Protein AF-A0A8G1H5I8-F1 (afdb_monomer)

Foldseek 3Di:
DFDAQLPPRHTDPDPQNHDPVCVVVVDDSVNSVVVLVVLVVLLVVLVQLVQQADPPPRDRDGWDADPNDIDGCVVVVNDDSVSSVVVNVVSVVVCVVCVVSNVSNLVVCCVVCVPSSVVVVVVSD

Sequence (125 aa):
MPQNCLYCGKQLGSRSSLCYSCASTGISADEVEGYDEKIREKVEEYFIVAALRCADCGSLHGTVEVGGEIYTKETLNISTTAEWNQEMEKRERWIEQNEAKVKAILPVLAVEWPNSVAALYGRLS

pLDDT: mean 84.37, std 10.4, range [45.88, 96.0]

Nearest PDB structures (foldseek):
  6tny-assembly1_A  TM=3.368E-01  e=2.586E-01  Homo sapiens
  6lgl-assembly1_m  TM=2.562E-01  e=4.067E+00  Human alphaherpesvirus 3

Solvent-accessible surface area (backbone atoms only — not comparable to full-atom values): 7372 Å² total; per-residue (Å²): 130,81,36,46,10,73,83,77,63,48,81,33,97,49,98,53,60,50,42,71,70,51,45,74,72,70,50,53,59,68,62,49,64,58,40,54,53,56,52,45,53,53,53,49,51,45,50,53,59,57,51,23,43,37,88,88,81,66,45,83,74,26,72,44,74,57,98,87,44,76,45,36,43,74,79,68,72,38,90,44,69,70,53,45,50,53,56,46,54,54,46,51,52,49,46,66,77,37,41,76,61,52,63,69,44,40,73,67,47,33,77,85,35,48,68,60,38,52,57,50,48,69,67,77,103

Secondary structure (DSSP, 8-state):
-PPBPTTT-PBPSSS-SS-HHHHHTT--HHHHHHHHHHHHHHHHHHHHHHHTB-TTT-SB---EEETTEEE-TTTTT--SHHHHHHHHHHHHHHHHHTHHHHHHHHHHHTTT-HHHHHHHHHHH-

Structure (mmCIF, N/CA/C/O backbone):
data_AF-A0A8G1H5I8-F1
#
_entry.id   AF-A0A8G1H5I8-F1
#
loop_
_atom_site.group_PDB
_atom_site.id
_atom_site.type_symbol
_atom_site.label_atom_id
_atom_site.label_alt_id
_atom_site.label_comp_id
_atom_site.label_asym_id
_atom_site.labe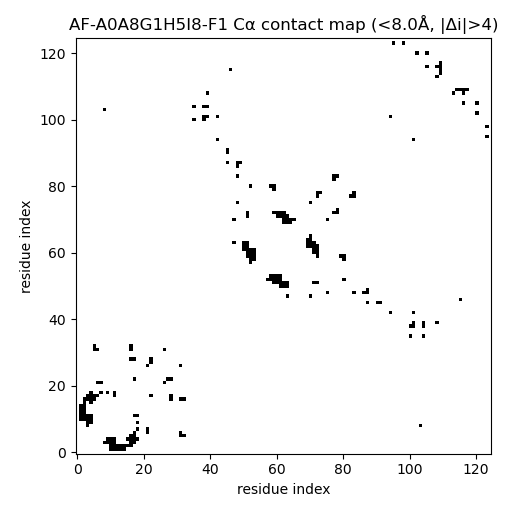l_entity_id
_atom_site.label_seq_id
_atom_site.pdbx_PDB_ins_code
_atom_site.Cartn_x
_atom_site.Cartn_y
_atom_site.Cartn_z
_atom_site.occupancy
_atom_site.B_iso_or_equiv
_atom_site.auth_seq_id
_atom_site.auth_comp_id
_atom_site.auth_asym_id
_atom_site.auth_atom_id
_atom_site.pdbx_PDB_model_num
ATOM 1 N N . MET A 1 1 ? 24.806 -7.605 -15.026 1.00 45.88 1 MET A N 1
ATOM 2 C CA . MET A 1 1 ? 23.413 -8.065 -15.194 1.00 45.88 1 MET A CA 1
ATOM 3 C C . MET A 1 1 ? 22.782 -7.218 -16.289 1.00 45.88 1 MET A C 1
ATOM 5 O O . MET A 1 1 ? 23.028 -6.015 -16.262 1.00 45.88 1 MET A O 1
ATOM 9 N N . PRO A 1 2 ? 22.089 -7.803 -17.283 1.00 50.69 2 PRO A N 1
ATOM 10 C CA . PRO A 1 2 ? 21.332 -7.018 -18.255 1.00 50.69 2 PRO A CA 1
ATOM 11 C C . PRO A 1 2 ? 20.240 -6.250 -17.507 1.00 50.69 2 PRO A C 1
ATOM 13 O O . PRO A 1 2 ? 19.536 -6.835 -16.687 1.00 50.69 2 PRO A O 1
ATOM 16 N N . GLN A 1 3 ? 20.157 -4.944 -17.737 1.00 70.56 3 GLN A N 1
ATOM 17 C CA . GLN A 1 3 ? 19.094 -4.116 -17.176 1.00 70.56 3 GLN A CA 1
ATOM 18 C C . GLN A 1 3 ? 17.961 -4.001 -18.191 1.00 70.56 3 GLN A C 1
ATOM 20 O O . GLN A 1 3 ? 18.194 -4.079 -19.394 1.00 70.56 3 GLN A O 1
ATOM 25 N N . ASN A 1 4 ? 16.731 -3.863 -17.713 1.00 82.88 4 ASN A N 1
ATOM 26 C CA . ASN A 1 4 ? 15.577 -3.613 -18.567 1.00 82.88 4 ASN A CA 1
ATOM 27 C C . ASN A 1 4 ? 15.307 -2.106 -18.606 1.00 82.88 4 ASN A C 1
ATOM 29 O O . ASN A 1 4 ? 15.599 -1.394 -17.652 1.00 82.88 4 ASN A O 1
ATOM 33 N N . CYS A 1 5 ? 14.738 -1.627 -19.709 1.00 77.62 5 CYS A N 1
ATOM 34 C CA . CYS A 1 5 ? 14.208 -0.276 -19.829 1.00 77.62 5 CYS A CA 1
ATOM 35 C C . CYS A 1 5 ? 13.157 -0.060 -18.745 1.00 77.62 5 CYS A C 1
ATOM 37 O O . CYS A 1 5 ? 12.159 -0.784 -18.732 1.00 77.62 5 CYS A O 1
ATOM 39 N N . LEU A 1 6 ? 13.346 0.957 -17.908 1.00 73.00 6 LEU A N 1
ATOM 40 C CA . LEU A 1 6 ? 12.433 1.258 -16.806 1.00 73.00 6 LEU A CA 1
ATOM 41 C C . LEU A 1 6 ? 11.037 1.665 -17.308 1.00 73.00 6 LEU A C 1
ATOM 43 O O . LEU A 1 6 ? 10.040 1.415 -16.647 1.00 73.00 6 LEU A O 1
ATOM 47 N N . TYR A 1 7 ? 10.929 2.186 -18.537 1.00 74.25 7 TYR A N 1
ATOM 48 C CA . TYR A 1 7 ? 9.633 2.556 -19.115 1.00 74.25 7 TYR A CA 1
ATOM 49 C C . TYR A 1 7 ? 8.863 1.397 -19.766 1.00 74.25 7 TYR A C 1
ATOM 51 O O . TYR A 1 7 ? 7.655 1.272 -19.594 1.00 74.25 7 TYR A O 1
ATOM 59 N N . CYS A 1 8 ? 9.528 0.583 -20.594 1.00 75.50 8 CYS A N 1
ATOM 60 C CA . CYS A 1 8 ? 8.849 -0.398 -21.457 1.00 75.50 8 CYS A CA 1
ATOM 61 C C . CYS A 1 8 ? 9.257 -1.852 -21.207 1.00 75.50 8 CYS A C 1
ATOM 63 O O . CYS A 1 8 ? 8.857 -2.734 -21.966 1.00 75.50 8 CYS A O 1
ATOM 65 N N . GLY A 1 9 ? 10.104 -2.109 -20.208 1.00 74.19 9 GLY A N 1
ATOM 66 C CA . GLY A 1 9 ? 10.541 -3.450 -19.819 1.00 74.19 9 GLY A CA 1
ATOM 67 C C . GLY A 1 9 ? 11.460 -4.162 -20.818 1.00 74.19 9 GLY A C 1
ATOM 68 O O . GLY A 1 9 ? 11.906 -5.273 -20.544 1.00 74.19 9 GLY A O 1
ATOM 69 N N . LYS A 1 10 ? 11.780 -3.558 -21.974 1.00 80.25 10 LYS A N 1
ATOM 70 C CA . LYS A 1 10 ? 12.684 -4.159 -22.969 1.00 80.25 10 LYS A CA 1
ATOM 71 C C . LYS A 1 10 ? 14.096 -4.316 -22.417 1.00 80.25 10 LYS A C 1
ATOM 73 O O . LYS A 1 10 ? 14.641 -3.374 -21.852 1.00 80.25 10 LYS A O 1
ATOM 78 N N . GLN A 1 11 ? 14.710 -5.465 -22.676 1.00 80.88 11 GLN A N 1
ATOM 79 C CA . GLN A 1 11 ? 16.091 -5.739 -22.292 1.00 80.88 11 GLN A CA 1
ATOM 80 C C . GLN A 1 11 ? 17.061 -4.749 -22.954 1.00 80.88 11 GLN A C 1
ATOM 82 O O . GLN A 1 11 ? 16.984 -4.489 -24.158 1.00 80.88 11 GLN A O 1
ATOM 87 N N . LEU A 1 12 ? 17.980 -4.203 -22.162 1.00 78.31 12 LEU A N 1
ATOM 88 C CA . LEU A 1 12 ? 19.003 -3.266 -22.605 1.00 78.31 12 LEU A CA 1
ATOM 89 C C . LEU A 1 12 ? 20.354 -3.966 -22.728 1.00 78.31 12 LEU A C 1
ATOM 91 O O . LEU A 1 12 ? 20.747 -4.779 -21.892 1.00 78.31 12 LEU A O 1
ATOM 95 N N . GLY A 1 13 ? 21.089 -3.601 -23.780 1.00 74.12 13 GLY A N 1
ATOM 96 C CA . GLY A 1 13 ? 22.490 -3.989 -23.964 1.00 74.12 13 GLY A CA 1
ATOM 97 C C . GLY 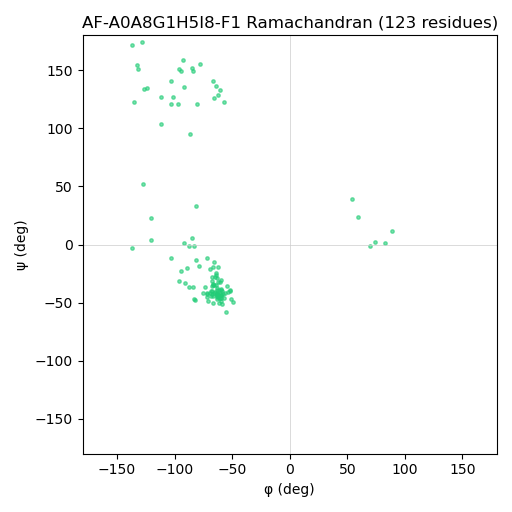A 1 13 ? 23.480 -3.092 -23.213 1.00 74.12 13 GLY A C 1
ATOM 98 O O . GLY A 1 13 ? 24.684 -3.314 -23.292 1.00 74.12 13 GLY A O 1
ATOM 99 N N . SER A 1 14 ? 22.999 -2.065 -22.510 1.00 70.88 14 SER A N 1
ATOM 100 C CA . SER A 1 14 ? 23.809 -1.059 -21.820 1.00 70.88 14 SER 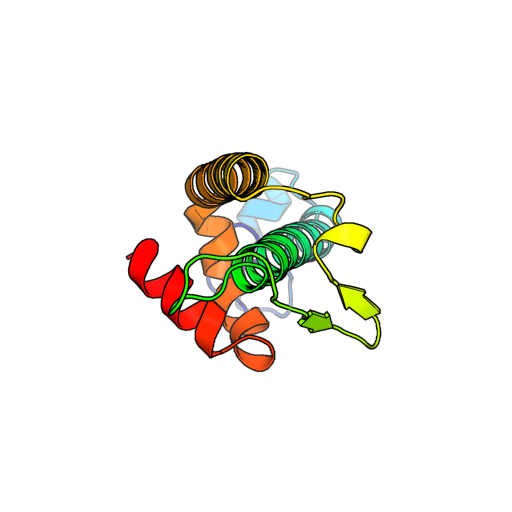A CA 1
ATOM 101 C C . SER A 1 14 ? 23.242 -0.748 -20.430 1.00 70.88 14 SER A C 1
ATOM 103 O O . SER A 1 14 ? 22.148 -1.185 -20.084 1.00 70.88 14 SER A O 1
ATOM 105 N N . ARG A 1 15 ? 23.991 0.021 -19.628 1.00 67.31 15 ARG A N 1
ATOM 106 C CA . ARG A 1 15 ? 23.570 0.520 -18.302 1.00 67.31 15 ARG A CA 1
ATOM 107 C C . ARG A 1 15 ? 22.675 1.768 -18.386 1.00 67.31 15 ARG A C 1
ATOM 109 O O . ARG A 1 15 ? 22.818 2.673 -17.577 1.00 67.31 15 ARG A O 1
ATOM 116 N N . SER A 1 16 ? 21.852 1.883 -19.423 1.00 71.38 16 SER A N 1
ATOM 117 C CA . SER A 1 16 ? 20.918 3.007 -19.531 1.00 71.38 16 SER A CA 1
ATOM 118 C C . SER A 1 16 ? 19.634 2.696 -18.764 1.00 71.38 16 SER A C 1
ATOM 120 O O . SER A 1 16 ? 19.259 1.536 -18.649 1.00 71.38 16 SER A O 1
ATOM 122 N N . SER A 1 17 ? 18.948 3.721 -18.274 1.00 74.50 17 SER A N 1
ATOM 123 C CA . SER A 1 17 ? 17.640 3.618 -17.614 1.00 74.50 17 SER A CA 1
ATOM 124 C C . SER A 1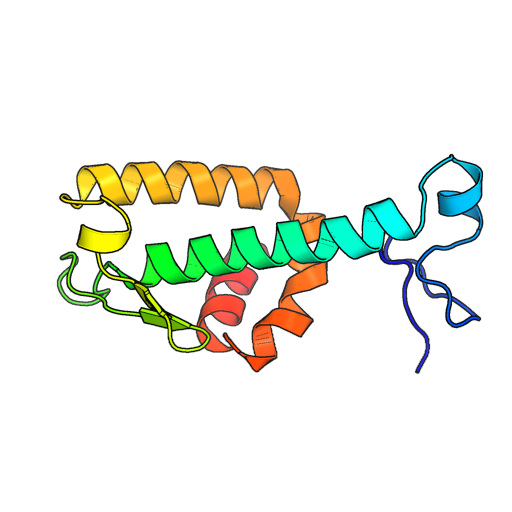 17 ? 16.500 3.473 -18.642 1.00 74.50 17 SER A C 1
ATOM 126 O O . SER A 1 17 ? 15.411 2.990 -18.332 1.00 74.50 17 SER A O 1
ATOM 128 N N . LEU A 1 18 ? 16.753 3.825 -19.912 1.00 79.56 18 LEU A N 1
ATOM 129 C CA . LEU A 1 18 ? 15.787 3.778 -21.014 1.00 79.56 18 LEU A CA 1
ATOM 130 C C . LEU A 1 18 ? 16.354 3.087 -22.259 1.00 79.56 18 LEU A C 1
ATOM 132 O O . LEU A 1 18 ? 17.545 3.149 -22.556 1.00 79.56 18 LEU A O 1
ATOM 136 N N . CYS A 1 19 ? 15.480 2.466 -23.055 1.00 84.06 19 CYS A N 1
ATOM 137 C CA . CYS A 1 19 ? 15.853 2.038 -24.401 1.00 84.06 19 CYS A CA 1
ATOM 138 C C . CYS A 1 19 ? 15.851 3.229 -25.366 1.00 84.06 19 CYS A C 1
ATOM 140 O O . CYS A 1 19 ? 15.109 4.195 -25.178 1.00 84.06 19 CYS A O 1
ATOM 142 N N . TYR A 1 20 ? 16.628 3.120 -26.449 1.00 82.50 20 TYR A N 1
ATOM 143 C CA . TYR A 1 20 ? 16.720 4.157 -27.483 1.00 82.50 20 TYR A CA 1
ATOM 144 C C . TYR A 1 20 ? 15.345 4.590 -28.010 1.00 82.50 20 TYR A C 1
ATOM 146 O O . TYR A 1 20 ? 15.100 5.775 -28.192 1.00 82.50 20 TYR A O 1
ATOM 154 N N . SER A 1 21 ? 14.423 3.637 -28.185 1.00 82.38 21 SER A N 1
ATOM 155 C CA . SER A 1 21 ? 13.065 3.928 -28.650 1.00 82.38 21 SER A CA 1
ATOM 156 C C . SER A 1 21 ? 12.321 4.866 -27.696 1.00 82.38 21 SER A C 1
ATOM 158 O O . SER A 1 21 ? 11.738 5.835 -28.162 1.00 82.38 21 SER A O 1
ATOM 160 N N . CYS A 1 22 ? 12.373 4.619 -26.383 1.00 76.94 22 CYS A N 1
ATOM 161 C CA . CYS A 1 22 ? 11.699 5.457 -25.388 1.00 76.94 22 CYS A CA 1
ATOM 162 C C . CYS A 1 22 ? 12.354 6.840 -25.269 1.00 76.94 22 CYS A C 1
ATOM 164 O O . CYS A 1 22 ? 11.657 7.852 -25.246 1.00 76.94 22 CYS A O 1
ATOM 166 N N . ALA A 1 23 ? 13.690 6.889 -25.278 1.00 80.81 23 ALA A N 1
ATOM 167 C CA . ALA A 1 23 ? 14.425 8.152 -25.275 1.00 80.81 23 ALA A CA 1
ATOM 168 C C . ALA A 1 23 ? 14.099 9.002 -26.521 1.00 80.81 23 ALA A C 1
ATOM 170 O O . ALA A 1 23 ? 13.861 10.202 -26.424 1.00 80.81 23 ALA A O 1
ATOM 171 N N . SER A 1 24 ? 14.003 8.371 -27.698 1.00 82.56 24 SER A N 1
ATOM 172 C CA . SER A 1 24 ? 13.688 9.053 -28.962 1.00 82.56 24 SER A CA 1
ATOM 173 C C . SER A 1 24 ? 12.251 9.578 -29.057 1.00 82.56 24 SER A C 1
ATOM 175 O O . SER A 1 24 ? 11.991 10.493 -29.833 1.00 82.56 24 SER A O 1
ATOM 177 N N . THR A 1 25 ? 11.321 9.041 -28.259 1.00 83.12 25 THR A N 1
ATOM 178 C CA . THR A 1 25 ? 9.933 9.528 -28.168 1.00 83.12 25 THR A CA 1
ATOM 179 C C . THR A 1 25 ? 9.763 10.690 -27.186 1.00 83.12 25 THR A C 1
ATOM 181 O O . THR A 1 25 ? 8.638 11.117 -26.944 1.00 83.12 25 THR A O 1
ATOM 184 N N . GLY A 1 26 ? 10.864 11.207 -26.630 1.00 78.81 26 GLY A N 1
ATOM 185 C CA . GLY A 1 26 ? 10.865 12.355 -25.723 1.00 78.81 26 GLY A CA 1
ATOM 186 C C . GLY A 1 26 ? 10.695 12.005 -24.245 1.00 78.81 26 GLY A C 1
ATOM 187 O O . GLY A 1 26 ? 10.476 12.911 -23.453 1.00 78.81 26 GLY A O 1
ATOM 188 N N . ILE A 1 27 ? 10.797 10.727 -23.865 1.00 73.81 27 ILE A N 1
ATOM 189 C CA . ILE A 1 27 ? 10.782 10.307 -22.456 1.00 73.81 27 ILE A CA 1
ATOM 190 C C . ILE A 1 27 ? 12.182 10.542 -21.892 1.00 73.81 27 ILE A C 1
ATOM 192 O O . ILE A 1 27 ? 13.151 9.979 -22.414 1.00 73.81 27 ILE A O 1
ATOM 196 N N . SER A 1 28 ? 12.304 11.355 -20.845 1.00 72.44 28 SER A N 1
ATOM 197 C CA . SER A 1 28 ? 13.597 11.577 -20.194 1.00 72.44 28 SER A CA 1
ATOM 198 C C . SER A 1 28 ? 13.904 10.491 -19.159 1.00 72.44 28 SER A C 1
ATOM 200 O O . SER A 1 28 ? 13.005 9.910 -18.551 1.00 72.44 28 SER A O 1
ATOM 202 N N . ALA A 1 29 ? 15.193 10.191 -18.972 1.00 63.94 29 ALA A N 1
ATOM 203 C CA . ALA A 1 29 ? 15.636 9.233 -17.959 1.00 63.94 29 ALA A CA 1
ATOM 204 C C . ALA A 1 29 ? 15.290 9.722 -16.541 1.00 63.94 29 ALA A C 1
ATOM 206 O O . ALA A 1 29 ? 14.829 8.932 -15.725 1.00 63.94 29 ALA A O 1
ATOM 207 N N . ASP A 1 30 ? 15.402 11.028 -16.292 1.00 61.94 30 ASP A N 1
ATOM 208 C CA . ASP A 1 30 ? 15.047 11.644 -15.010 1.00 61.94 30 ASP A CA 1
ATOM 209 C C . ASP A 1 30 ? 13.545 11.510 -14.697 1.00 61.94 30 ASP A C 1
ATOM 211 O O . ASP A 1 30 ? 13.155 11.303 -13.547 1.00 61.94 30 ASP A O 1
ATOM 215 N N . GLU A 1 31 ? 12.685 11.570 -15.722 1.00 58.66 31 GLU A N 1
ATOM 216 C CA . GLU A 1 31 ? 11.247 11.346 -15.561 1.00 58.66 31 GLU A CA 1
ATOM 217 C C . GLU A 1 31 ? 10.913 9.912 -15.183 1.00 58.66 31 GLU A C 1
ATOM 219 O O . GLU A 1 31 ? 9.922 9.730 -14.492 1.00 58.66 31 GLU A O 1
ATOM 224 N N . VAL A 1 32 ? 11.681 8.904 -15.608 1.00 56.47 32 VAL A N 1
ATOM 225 C CA . VAL A 1 32 ? 11.413 7.509 -15.216 1.00 56.47 32 VAL A CA 1
ATOM 226 C C . VAL A 1 32 ? 12.089 7.120 -13.910 1.00 56.47 32 VAL A C 1
ATOM 228 O O . VAL A 1 32 ? 11.461 6.444 -13.103 1.00 56.47 32 VAL A O 1
ATOM 231 N N . GLU A 1 33 ? 13.299 7.613 -13.644 1.00 57.94 33 GLU A N 1
ATOM 232 C CA . GLU A 1 33 ? 13.990 7.378 -12.371 1.00 57.94 33 GLU A CA 1
ATOM 233 C C . GLU A 1 33 ? 13.225 7.997 -11.188 1.00 57.94 33 GLU A C 1
ATOM 235 O O . GLU A 1 33 ? 13.081 7.358 -10.150 1.00 57.94 33 GLU A O 1
ATOM 240 N N . GLY A 1 34 ? 12.639 9.191 -11.356 1.00 57.09 34 GLY A N 1
ATOM 241 C CA . GLY A 1 34 ? 11.770 9.808 -10.343 1.00 57.09 34 GLY A CA 1
ATOM 242 C C . GLY A 1 34 ? 10.320 9.305 -10.342 1.00 57.09 34 GLY A C 1
ATOM 243 O O . GLY A 1 34 ? 9.558 9.598 -9.418 1.00 57.09 34 GLY A O 1
ATOM 244 N N . TYR A 1 35 ? 9.901 8.584 -11.383 1.00 60.59 35 TYR A N 1
ATOM 245 C CA . TYR A 1 35 ? 8.563 7.998 -11.464 1.00 60.59 35 TYR A CA 1
ATOM 246 C C . TYR A 1 35 ? 8.494 6.654 -10.745 1.00 60.59 35 TYR A C 1
ATOM 248 O O . TYR A 1 35 ? 7.495 6.396 -10.077 1.00 60.59 35 TYR A O 1
ATOM 256 N N . ASP A 1 36 ? 9.558 5.852 -10.804 1.00 71.94 36 ASP A N 1
ATOM 257 C CA . ASP A 1 36 ? 9.644 4.584 -10.078 1.00 71.94 36 ASP A CA 1
ATOM 258 C C . ASP A 1 36 ? 9.562 4.793 -8.560 1.00 71.94 36 ASP A C 1
ATOM 260 O O . ASP A 1 36 ? 8.821 4.066 -7.901 1.00 71.94 36 ASP A O 1
ATOM 264 N N . GLU A 1 37 ? 10.195 5.843 -8.019 1.00 81.56 37 GLU A N 1
ATOM 265 C CA . GLU A 1 37 ? 10.089 6.171 -6.588 1.00 81.56 37 GLU A CA 1
ATOM 266 C C . GLU A 1 37 ? 8.658 6.569 -6.199 1.00 81.56 37 GLU A C 1
ATOM 268 O O . GLU A 1 37 ? 8.125 6.082 -5.213 1.00 81.56 37 GLU A O 1
ATOM 273 N N . LYS A 1 38 ? 7.952 7.351 -7.024 1.00 86.38 38 LYS A N 1
ATOM 274 C CA . LYS A 1 38 ? 6.545 7.707 -6.748 1.00 86.38 38 LYS A CA 1
ATOM 275 C C . LYS A 1 38 ? 5.601 6.509 -6.825 1.00 86.38 38 LYS A C 1
ATOM 277 O O . LYS A 1 38 ? 4.589 6.467 -6.124 1.00 86.38 38 LYS A O 1
ATOM 282 N N . ILE A 1 39 ? 5.869 5.565 -7.730 1.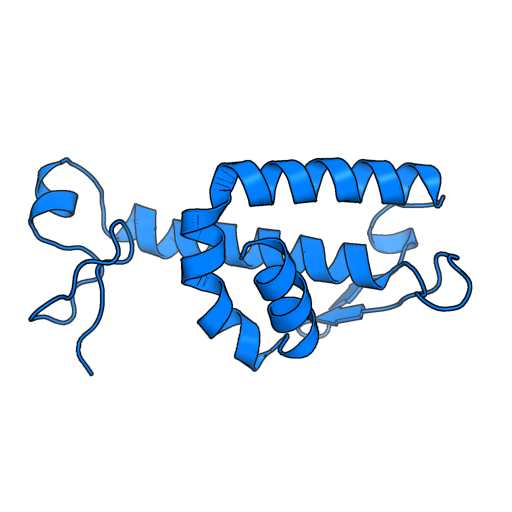00 89.62 39 ILE A N 1
ATOM 283 C CA . ILE A 1 39 ? 5.114 4.309 -7.796 1.00 89.62 39 ILE A CA 1
ATOM 284 C C . ILE A 1 39 ? 5.419 3.468 -6.559 1.00 89.62 39 ILE A C 1
ATOM 286 O O . ILE A 1 39 ? 4.484 2.949 -5.952 1.00 89.62 39 ILE A O 1
ATOM 290 N N . ARG A 1 40 ? 6.694 3.376 -6.169 1.00 89.81 40 ARG A N 1
ATOM 291 C CA . ARG A 1 40 ? 7.146 2.694 -4.958 1.00 89.81 40 ARG A CA 1
ATOM 292 C C . ARG A 1 40 ? 6.445 3.249 -3.718 1.00 89.81 40 ARG A C 1
ATOM 294 O O . ARG A 1 40 ? 5.720 2.495 -3.078 1.00 89.81 40 ARG A O 1
ATOM 301 N N . GLU A 1 41 ? 6.573 4.549 -3.458 1.00 91.38 41 GLU A N 1
ATOM 302 C CA . GLU A 1 41 ? 5.955 5.258 -2.329 1.00 91.38 41 GLU A CA 1
ATOM 303 C C . GLU A 1 41 ? 4.450 4.975 -2.258 1.00 91.38 41 GLU A C 1
ATOM 305 O O . GLU A 1 41 ? 3.927 4.597 -1.215 1.00 91.38 41 GLU A O 1
ATOM 310 N N . LYS A 1 42 ? 3.734 5.053 -3.386 1.00 94.00 42 LYS A N 1
ATOM 311 C CA . LYS A 1 42 ? 2.292 4.766 -3.408 1.00 94.00 42 LYS A CA 1
ATOM 312 C C . LYS A 1 42 ? 1.933 3.316 -3.099 1.00 94.00 42 LYS A C 1
ATOM 314 O O . LYS A 1 42 ? 0.871 3.058 -2.526 1.00 94.00 42 LYS A O 1
ATOM 319 N N . VAL A 1 43 ? 2.757 2.361 -3.522 1.00 94.50 43 VAL A N 1
ATOM 320 C CA . VAL A 1 43 ? 2.538 0.944 -3.203 1.00 94.50 43 VAL A CA 1
ATOM 321 C C . VAL A 1 43 ? 2.878 0.676 -1.733 1.00 94.50 43 VAL A C 1
ATOM 323 O O . VAL A 1 43 ? 2.153 -0.068 -1.075 1.00 94.50 43 VAL A O 1
ATOM 326 N N . GLU A 1 44 ? 3.904 1.329 -1.188 1.00 94.12 44 GLU A N 1
ATOM 327 C CA . GLU A 1 44 ? 4.225 1.286 0.243 1.00 94.12 44 GLU A CA 1
ATOM 328 C C . GLU A 1 44 ? 3.102 1.893 1.087 1.00 94.12 44 GLU A C 1
ATOM 330 O O . GLU A 1 44 ? 2.620 1.238 2.008 1.00 94.12 44 GLU A O 1
ATOM 335 N N . GLU A 1 45 ? 2.582 3.068 0.723 1.00 93.94 45 GLU A N 1
ATOM 336 C CA . GLU A 1 45 ? 1.406 3.665 1.366 1.00 93.94 45 GLU A CA 1
ATOM 337 C C . GLU A 1 45 ? 0.214 2.702 1.376 1.00 93.94 45 GLU A C 1
ATOM 339 O O . GLU A 1 45 ? -0.504 2.599 2.371 1.00 93.94 45 GLU A O 1
ATOM 344 N N . TYR A 1 46 ? -0.010 1.979 0.275 1.00 95.56 46 TYR A N 1
ATOM 345 C CA . TYR A 1 46 ? -1.040 0.946 0.220 1.00 95.56 46 TYR A CA 1
ATOM 346 C C . TYR A 1 46 ? -0.781 -0.181 1.225 1.00 95.56 46 TYR A C 1
ATOM 348 O O . TYR A 1 46 ? -1.710 -0.572 1.931 1.00 95.56 46 TYR A O 1
ATOM 356 N N . PHE A 1 47 ? 0.454 -0.670 1.352 1.00 95.00 47 PHE A N 1
ATOM 357 C CA . PHE A 1 47 ? 0.799 -1.692 2.346 1.00 95.00 47 PHE A CA 1
ATOM 358 C C . PHE A 1 47 ? 0.615 -1.197 3.781 1.00 95.00 47 PHE A C 1
ATOM 360 O O . PHE A 1 47 ? 0.052 -1.919 4.607 1.00 95.00 47 PHE A O 1
ATOM 367 N N . ILE A 1 48 ? 1.033 0.036 4.061 1.00 94.19 48 ILE A N 1
ATOM 368 C CA . ILE A 1 48 ? 0.900 0.667 5.375 1.00 94.19 48 ILE A CA 1
ATOM 369 C C . ILE A 1 48 ? -0.581 0.787 5.752 1.00 94.19 48 ILE A C 1
ATOM 371 O O . ILE A 1 48 ? -0.985 0.339 6.827 1.00 94.19 48 ILE A O 1
ATOM 375 N N . VAL A 1 49 ? -1.413 1.331 4.857 1.00 94.44 49 VAL A N 1
ATOM 376 C CA . VAL A 1 49 ? -2.857 1.471 5.102 1.00 94.44 49 VAL A CA 1
ATOM 377 C C . VAL A 1 49 ? -3.511 0.100 5.254 1.00 94.44 49 VAL A C 1
ATOM 379 O O . VAL A 1 49 ? -4.294 -0.094 6.185 1.00 94.44 49 VAL A O 1
ATOM 382 N N . ALA A 1 50 ? -3.171 -0.877 4.408 1.00 93.00 50 ALA A N 1
ATOM 383 C CA . ALA A 1 50 ? -3.729 -2.227 4.483 1.00 93.00 50 ALA A CA 1
ATOM 384 C C . ALA A 1 50 ? -3.455 -2.894 5.841 1.00 93.00 50 ALA A C 1
ATOM 386 O O . ALA A 1 50 ? -4.346 -3.524 6.415 1.00 93.00 50 ALA A O 1
ATOM 387 N N . ALA A 1 51 ? -2.254 -2.703 6.386 1.00 92.19 51 ALA A N 1
ATOM 388 C CA . ALA A 1 51 ? -1.831 -3.292 7.650 1.00 92.19 51 ALA A CA 1
ATOM 389 C C . ALA A 1 51 ? -2.508 -2.680 8.893 1.00 92.19 51 ALA A C 1
ATOM 391 O O . ALA A 1 51 ? -2.447 -3.280 9.966 1.00 92.19 51 ALA A O 1
ATOM 392 N N . LEU A 1 52 ? -3.217 -1.547 8.773 1.00 91.31 52 LEU A N 1
ATOM 393 C CA . LEU A 1 52 ? -3.988 -0.975 9.886 1.00 91.31 52 LEU A CA 1
ATOM 394 C C . LEU A 1 52 ? -5.125 -1.888 10.361 1.00 91.31 52 LEU A C 1
ATOM 396 O O . LEU A 1 52 ? -5.526 -1.823 11.529 1.00 91.31 52 LEU A O 1
ATOM 400 N N . ARG A 1 53 ? -5.681 -2.713 9.469 1.00 92.19 53 ARG A N 1
ATOM 401 C CA . ARG A 1 53 ? -6.815 -3.581 9.783 1.00 92.19 53 ARG A CA 1
ATOM 402 C C . ARG A 1 53 ? -6.333 -4.983 10.121 1.00 92.19 53 ARG A C 1
ATOM 404 O O . ARG A 1 53 ? -5.736 -5.668 9.299 1.00 92.19 53 ARG A O 1
ATOM 411 N N . CYS A 1 54 ? -6.658 -5.437 11.327 1.00 86.94 54 CYS A N 1
ATOM 412 C CA . CYS A 1 54 ? -6.379 -6.807 11.733 1.00 86.94 54 CYS A CA 1
ATOM 413 C C . CYS A 1 54 ? -7.213 -7.783 10.890 1.00 86.94 54 CYS A C 1
ATOM 415 O O . CYS A 1 54 ? -8.440 -7.663 10.837 1.00 86.94 54 CYS A O 1
ATOM 417 N N . ALA A 1 55 ? -6.556 -8.760 10.261 1.00 83.62 55 ALA A N 1
ATOM 418 C CA . ALA A 1 55 ? -7.227 -9.788 9.468 1.00 83.62 55 ALA A CA 1
ATOM 419 C C . ALA A 1 55 ? -8.138 -10.695 10.318 1.00 83.62 55 ALA A C 1
ATOM 421 O O . ALA A 1 55 ? -9.151 -11.174 9.813 1.00 83.62 55 ALA A O 1
ATOM 422 N N . ASP A 1 56 ? -7.820 -10.877 11.605 1.00 85.06 56 ASP A N 1
ATOM 423 C CA . ASP A 1 56 ? -8.546 -11.795 12.489 1.00 85.06 56 ASP A CA 1
ATOM 424 C C . ASP A 1 56 ? -9.827 -11.178 13.064 1.00 85.06 56 ASP A C 1
ATOM 426 O O . ASP A 1 56 ? -10.888 -11.799 13.042 1.00 85.06 56 ASP A O 1
ATOM 430 N N . CYS A 1 57 ? -9.751 -9.950 13.592 1.00 88.94 57 CYS A N 1
ATOM 431 C CA . CYS A 1 57 ? -10.896 -9.297 14.239 1.00 88.94 57 CYS A CA 1
ATOM 432 C C . CYS A 1 57 ? -11.575 -8.230 13.370 1.00 88.94 57 CYS A C 1
ATOM 434 O O . CYS A 1 57 ? -12.657 -7.756 13.710 1.00 88.94 57 CYS A O 1
ATOM 436 N N . GLY A 1 58 ? -10.953 -7.828 12.258 1.00 84.62 58 GLY A N 1
ATOM 437 C CA . GLY A 1 58 ? -11.491 -6.837 11.327 1.00 84.62 58 GLY A CA 1
ATOM 438 C C . GLY A 1 58 ? -11.440 -5.384 11.812 1.00 84.62 58 GLY A C 1
ATOM 439 O O . GLY A 1 58 ? -11.904 -4.507 11.078 1.00 84.62 58 GLY A O 1
ATOM 440 N N . SER A 1 59 ? -10.880 -5.123 12.996 1.00 88.69 59 SER A N 1
ATOM 441 C CA . SER A 1 59 ? -10.776 -3.792 13.608 1.00 88.69 59 SER A CA 1
ATOM 442 C C . SER A 1 59 ? -9.457 -3.081 13.282 1.00 88.69 59 SER A C 1
ATOM 444 O O . SER A 1 59 ? -8.453 -3.714 12.947 1.00 88.69 59 SER A O 1
ATOM 446 N N . LEU A 1 60 ? -9.460 -1.748 13.406 1.00 89.94 60 LEU A N 1
ATOM 447 C CA . LEU A 1 60 ? -8.299 -0.887 13.152 1.00 89.94 60 LEU A CA 1
ATOM 448 C C . LEU A 1 60 ? -7.418 -0.744 14.392 1.00 89.94 60 LEU A C 1
ATOM 450 O O . LEU A 1 60 ? -7.684 0.093 15.266 1.00 89.94 60 LEU A O 1
ATOM 454 N N . HIS A 1 61 ? -6.392 -1.584 14.472 1.00 85.12 61 HIS A N 1
ATOM 455 C CA . HIS A 1 61 ? -5.430 -1.622 15.581 1.00 85.12 61 HIS A CA 1
ATOM 456 C C . HIS A 1 61 ? -3.983 -1.777 15.103 1.00 85.12 61 HIS A C 1
ATOM 458 O O . HIS A 1 61 ? -3.079 -1.830 15.931 1.00 85.12 61 HIS A O 1
ATOM 464 N N . GLY A 1 62 ? -3.770 -1.914 13.793 1.00 79.06 62 GLY A N 1
ATOM 465 C CA . GLY A 1 62 ? -2.449 -2.111 13.227 1.00 79.06 62 GLY A CA 1
ATOM 466 C C . GLY A 1 62 ? -1.575 -0.880 13.415 1.00 79.06 62 GLY A C 1
ATOM 467 O O . GLY A 1 62 ? -2.030 0.256 13.269 1.00 79.06 62 GLY A O 1
ATOM 468 N N . THR A 1 63 ? -0.314 -1.152 13.713 1.00 85.75 63 THR A N 1
ATOM 469 C CA . THR A 1 63 ? 0.771 -0.181 13.743 1.00 85.75 63 THR A CA 1
ATOM 470 C C . THR A 1 63 ? 1.843 -0.698 12.803 1.00 85.75 63 THR A C 1
ATOM 472 O O . THR A 1 63 ? 2.165 -1.888 12.833 1.00 85.75 63 THR A O 1
ATOM 475 N N . VAL A 1 64 ? 2.384 0.178 11.968 1.00 86.75 64 VAL A N 1
ATOM 476 C CA . VAL A 1 64 ? 3.407 -0.169 10.978 1.00 86.75 64 VAL A CA 1
ATOM 477 C C . VAL A 1 64 ? 4.585 0.764 11.166 1.00 86.75 64 VAL A C 1
ATOM 479 O O . VAL A 1 64 ? 4.384 1.964 11.295 1.00 86.75 64 VAL A O 1
ATOM 482 N N . GLU A 1 65 ? 5.803 0.235 11.174 1.00 86.94 65 GLU A N 1
ATOM 483 C CA . GLU A 1 65 ? 7.018 1.046 11.217 1.00 86.94 65 GLU A CA 1
ATOM 484 C C . GLU A 1 65 ? 7.771 0.916 9.891 1.00 86.94 65 GLU A C 1
ATOM 486 O O . GLU A 1 65 ? 8.044 -0.199 9.445 1.00 86.94 65 GLU A O 1
ATOM 491 N N . VAL A 1 66 ? 8.100 2.046 9.262 1.00 83.69 66 VAL A N 1
ATOM 492 C CA . VAL A 1 66 ? 8.863 2.108 8.005 1.00 83.69 66 VAL A CA 1
ATOM 493 C C . VAL A 1 66 ? 9.911 3.199 8.139 1.00 83.69 66 VAL A C 1
ATOM 495 O O . VAL A 1 66 ? 9.583 4.339 8.450 1.00 83.69 66 VAL A O 1
ATOM 498 N N . GLY A 1 67 ? 11.188 2.859 7.958 1.00 81.62 67 GLY A N 1
ATOM 499 C CA . GLY A 1 67 ? 12.271 3.849 8.033 1.00 81.62 67 GLY A CA 1
ATOM 500 C C . GLY A 1 67 ? 12.375 4.590 9.377 1.00 81.62 67 GLY A C 1
ATOM 501 O O . GLY A 1 67 ? 12.906 5.696 9.416 1.00 81.62 67 GLY A O 1
ATOM 502 N N . GLY A 1 68 ? 11.870 4.003 10.469 1.00 85.38 68 GLY A N 1
ATOM 503 C CA . GLY A 1 68 ? 11.808 4.631 11.795 1.00 85.38 68 GLY A CA 1
ATOM 504 C C . GLY A 1 68 ? 10.606 5.558 12.015 1.00 85.38 68 GLY A C 1
ATOM 505 O O . GLY A 1 68 ? 10.475 6.133 13.096 1.00 85.38 68 GLY A O 1
ATOM 506 N N . GLU A 1 69 ? 9.720 5.704 11.027 1.00 88.50 69 GLU A N 1
ATOM 507 C CA . GLU A 1 69 ? 8.429 6.371 11.185 1.00 88.50 69 GLU A CA 1
ATOM 508 C C . GLU A 1 69 ? 7.345 5.352 11.544 1.00 88.50 69 GLU A C 1
ATOM 510 O O . GLU A 1 69 ? 7.266 4.276 10.952 1.00 88.50 69 GLU A O 1
ATOM 515 N N . ILE A 1 70 ? 6.506 5.701 12.522 1.00 90.12 70 ILE A N 1
ATOM 516 C CA . ILE A 1 70 ? 5.414 4.854 13.000 1.00 90.12 70 ILE A CA 1
ATOM 517 C C . ILE A 1 70 ? 4.092 5.371 12.437 1.00 90.12 70 ILE A C 1
ATOM 519 O O . ILE A 1 70 ? 3.658 6.485 12.732 1.00 90.12 70 ILE A O 1
ATOM 523 N N . TYR A 1 71 ? 3.412 4.510 11.694 1.00 90.81 71 TYR A N 1
ATOM 524 C CA . TYR A 1 71 ? 2.093 4.747 11.140 1.00 90.81 71 TYR A CA 1
ATOM 525 C C . TYR A 1 71 ? 1.027 4.042 11.973 1.00 90.81 71 TYR A C 1
ATOM 527 O O . TYR A 1 71 ? 1.084 2.833 12.210 1.00 90.81 71 TYR A O 1
ATOM 535 N N . THR A 1 72 ? 0.029 4.812 12.392 1.00 90.88 72 THR A N 1
ATOM 536 C CA . THR A 1 72 ? -1.170 4.340 13.076 1.00 90.88 72 THR A CA 1
ATOM 537 C C . THR A 1 72 ? -2.403 4.892 12.373 1.00 90.88 72 THR A C 1
ATOM 539 O O . THR A 1 72 ? -2.330 5.729 11.470 1.00 90.88 72 THR A O 1
ATOM 542 N N . LYS A 1 73 ? -3.577 4.447 12.815 1.00 89.75 73 LYS A N 1
ATOM 543 C CA . LYS A 1 73 ? -4.848 4.983 12.327 1.00 89.75 73 LYS A CA 1
ATOM 544 C C . LYS A 1 73 ? -4.981 6.493 12.609 1.00 89.75 73 LYS A C 1
ATOM 546 O O . LYS A 1 73 ? -5.554 7.218 11.803 1.00 89.75 73 LYS A O 1
ATOM 551 N N . GLU A 1 74 ? -4.402 6.982 13.710 1.00 88.62 74 GLU A N 1
ATOM 552 C CA . GLU A 1 74 ? -4.379 8.403 14.067 1.00 88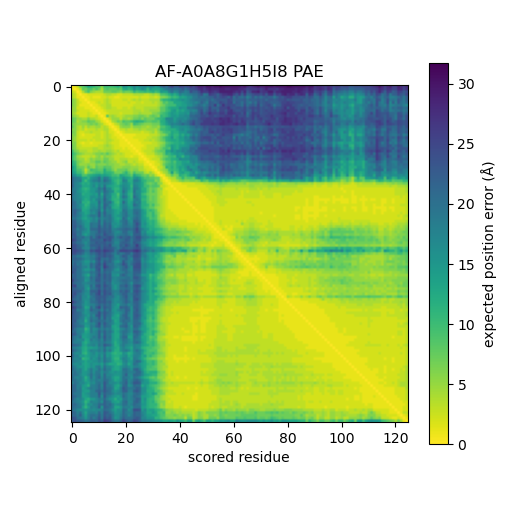.62 74 GLU A CA 1
ATOM 553 C C . GLU A 1 74 ? -3.440 9.203 13.161 1.00 88.62 74 GLU A C 1
ATOM 555 O O . GLU A 1 74 ? -3.839 10.258 12.672 1.00 88.62 74 GLU A O 1
ATOM 560 N N . THR A 1 75 ? -2.222 8.710 12.898 1.00 91.06 75 THR A N 1
ATOM 561 C CA . THR A 1 75 ? -1.266 9.440 12.043 1.00 91.06 75 THR A CA 1
ATOM 562 C C . THR A 1 75 ? -1.729 9.507 10.589 1.00 91.06 75 THR A C 1
ATOM 564 O O . THR A 1 75 ? -1.446 10.482 9.898 1.00 91.06 75 THR A O 1
ATOM 567 N N . LEU A 1 76 ? -2.511 8.519 10.150 1.00 88.69 76 LEU A N 1
ATOM 568 C CA . LEU A 1 76 ? -3.112 8.467 8.817 1.00 88.69 76 LEU A CA 1
ATOM 569 C C . LEU A 1 76 ? -4.513 9.094 8.747 1.00 88.69 76 LEU A C 1
ATOM 571 O O . LEU A 1 76 ? -5.115 9.110 7.675 1.00 88.69 76 LEU A O 1
ATOM 575 N N . ASN A 1 77 ? -5.027 9.632 9.859 1.00 92.12 77 ASN A N 1
ATOM 576 C CA . ASN A 1 77 ? -6.354 10.247 9.960 1.00 92.12 77 ASN A CA 1
ATOM 577 C C . ASN A 1 77 ? -7.502 9.328 9.476 1.00 92.12 77 ASN A C 1
ATOM 579 O O . ASN A 1 77 ? -8.452 9.775 8.833 1.00 92.12 77 ASN A O 1
ATOM 583 N N . ILE A 1 78 ? -7.413 8.032 9.790 1.00 91.75 78 ILE A N 1
ATOM 584 C CA . ILE A 1 78 ? -8.427 7.009 9.504 1.00 91.75 78 ILE A CA 1
ATOM 585 C C . ILE A 1 78 ? -9.010 6.560 10.844 1.00 91.75 78 ILE A C 1
ATOM 587 O O . ILE A 1 78 ? -8.390 5.807 11.587 1.00 91.75 78 ILE A O 1
ATOM 591 N N . SER A 1 79 ? -10.211 7.012 11.188 1.00 88.38 79 SER A N 1
ATOM 592 C CA . SER A 1 79 ? -10.793 6.751 12.512 1.00 88.38 79 SER A CA 1
ATOM 593 C C . SER A 1 79 ? -11.710 5.528 12.531 1.00 88.38 79 SER A C 1
ATOM 595 O O . SER A 1 79 ? -11.929 4.926 13.586 1.00 88.38 79 SER A O 1
ATOM 597 N N . THR A 1 80 ? -12.245 5.137 11.373 1.00 92.44 80 THR A N 1
ATOM 598 C CA . THR A 1 80 ? -13.275 4.099 11.251 1.00 92.44 80 THR A CA 1
ATOM 599 C C . THR A 1 80 ? -12.963 3.076 10.163 1.00 92.44 80 THR A C 1
ATOM 601 O O . THR A 1 80 ? -12.311 3.368 9.163 1.00 92.44 80 THR A O 1
ATOM 604 N N . THR A 1 81 ? -13.505 1.862 10.304 1.00 92.75 81 THR A N 1
ATOM 605 C CA . THR A 1 81 ? -13.404 0.823 9.264 1.00 92.75 81 THR A CA 1
ATOM 606 C C . THR A 1 81 ? -14.034 1.263 7.938 1.00 92.75 81 THR A C 1
ATOM 608 O O . THR A 1 81 ? -13.578 0.848 6.877 1.00 92.75 81 THR A O 1
ATOM 611 N N . ALA A 1 82 ? -15.066 2.113 7.975 1.00 93.81 82 ALA A N 1
ATOM 612 C CA . ALA A 1 82 ? -15.689 2.650 6.768 1.00 93.81 82 ALA A CA 1
ATOM 613 C C . ALA A 1 82 ? -14.735 3.578 5.998 1.00 93.81 82 ALA A C 1
ATOM 615 O O . ALA A 1 82 ? -14.603 3.439 4.785 1.00 93.81 82 ALA A O 1
ATOM 616 N N . GLU A 1 83 ? -14.035 4.474 6.697 1.00 94.31 83 GLU A N 1
ATOM 617 C CA . GLU A 1 83 ? -12.997 5.327 6.101 1.00 94.31 83 GLU A CA 1
ATOM 618 C C . GLU A 1 83 ? -11.835 4.488 5.569 1.00 94.31 83 GLU A C 1
ATOM 620 O O . GLU A 1 83 ? -11.393 4.701 4.444 1.00 94.31 83 GLU A O 1
ATOM 625 N N . TRP A 1 84 ? -11.398 3.478 6.328 1.00 95.38 84 TRP A N 1
ATOM 626 C CA . TRP A 1 84 ? -10.368 2.547 5.870 1.00 95.38 84 TRP A CA 1
ATOM 627 C C . TRP A 1 84 ? -10.770 1.849 4.567 1.00 95.38 84 TRP A C 1
ATOM 629 O O . TRP A 1 84 ? -9.982 1.822 3.627 1.00 95.38 84 TRP A O 1
ATOM 639 N N . ASN A 1 85 ? -12.009 1.347 4.467 1.00 95.06 85 ASN A N 1
ATOM 640 C CA . ASN A 1 85 ? -12.503 0.712 3.241 1.00 95.06 85 ASN A CA 1
ATOM 641 C C . ASN A 1 85 ? -12.461 1.690 2.055 1.00 95.06 85 ASN A C 1
ATOM 643 O O . ASN A 1 85 ? -12.008 1.317 0.978 1.00 95.06 85 ASN A O 1
ATOM 647 N N . GLN A 1 86 ? -12.876 2.947 2.249 1.00 95.44 86 GLN A N 1
ATOM 648 C CA . GLN A 1 86 ? -12.817 3.964 1.192 1.00 95.44 86 GLN A CA 1
ATOM 649 C C . GLN A 1 86 ? -11.379 4.266 0.755 1.00 95.44 86 GLN A C 1
ATOM 651 O O . GLN A 1 86 ? -11.107 4.412 -0.437 1.00 95.44 86 GLN A O 1
ATOM 656 N N . GLU A 1 87 ? -10.450 4.369 1.704 1.00 95.31 87 GLU A N 1
ATOM 657 C CA . GLU A 1 87 ? -9.035 4.608 1.415 1.00 95.31 87 GLU A CA 1
ATOM 658 C C . GLU A 1 87 ? -8.377 3.422 0.704 1.00 95.31 87 GLU A C 1
ATOM 660 O O . GLU A 1 87 ? -7.555 3.635 -0.196 1.00 95.31 87 GLU A O 1
ATOM 665 N N . MET A 1 88 ? -8.776 2.196 1.047 1.00 96.00 88 MET A N 1
ATOM 666 C CA . MET A 1 88 ? -8.364 0.982 0.346 1.00 96.00 88 MET A CA 1
ATOM 667 C C . MET A 1 88 ? -8.923 0.943 -1.074 1.00 96.00 88 MET A C 1
ATOM 669 O O . MET A 1 88 ? -8.145 0.822 -2.012 1.00 96.00 88 MET A O 1
ATOM 673 N N . GLU A 1 89 ? -10.225 1.157 -1.273 1.00 96.00 89 GLU A N 1
ATOM 674 C CA . GLU A 1 89 ? -10.844 1.166 -2.608 1.00 96.00 89 GLU A CA 1
ATOM 675 C C . GLU A 1 89 ? -10.186 2.180 -3.556 1.00 96.00 89 GLU A C 1
ATOM 677 O O . GLU A 1 89 ? -9.952 1.887 -4.732 1.00 96.00 89 GLU A O 1
ATOM 682 N N . LYS A 1 90 ? -9.860 3.382 -3.061 1.00 95.44 90 LYS A N 1
ATOM 683 C CA . LYS A 1 90 ? -9.152 4.405 -3.850 1.00 95.44 90 LYS A CA 1
ATOM 684 C C . LYS A 1 90 ? -7.776 3.917 -4.301 1.00 95.44 90 LYS A C 1
ATOM 686 O O . LYS A 1 90 ? -7.414 4.105 -5.464 1.00 95.44 90 LYS A O 1
ATOM 691 N N . ARG A 1 91 ? -7.008 3.314 -3.390 1.00 95.88 91 ARG A N 1
ATOM 692 C CA . ARG A 1 91 ? -5.645 2.831 -3.660 1.00 95.88 91 ARG A CA 1
ATOM 693 C C . ARG A 1 91 ? -5.647 1.605 -4.554 1.00 95.88 91 ARG A C 1
ATOM 695 O O . ARG A 1 91 ? -4.880 1.559 -5.506 1.00 95.88 91 ARG A O 1
ATOM 702 N N . GLU A 1 92 ? -6.549 0.667 -4.308 1.00 95.44 92 GLU A N 1
ATOM 703 C CA . GLU A 1 92 ? -6.734 -0.520 -5.139 1.00 95.44 92 GLU A CA 1
ATOM 704 C C . GLU A 1 92 ? -7.095 -0.144 -6.574 1.00 95.44 92 GLU A C 1
ATOM 706 O O . GLU A 1 92 ? -6.445 -0.600 -7.512 1.00 95.44 92 GLU A O 1
ATOM 711 N N . ARG A 1 93 ? -8.038 0.787 -6.758 1.00 95.81 93 ARG A N 1
ATOM 712 C CA . ARG A 1 93 ? -8.366 1.309 -8.089 1.00 95.81 93 ARG A CA 1
ATOM 713 C C . ARG A 1 93 ? -7.162 1.971 -8.757 1.00 95.81 93 ARG A C 1
ATOM 715 O O . ARG A 1 93 ? -6.973 1.828 -9.962 1.00 95.81 93 ARG A O 1
ATOM 722 N N . TRP A 1 94 ? -6.349 2.706 -7.998 1.00 95.19 94 TRP A N 1
ATOM 723 C CA . TRP A 1 94 ? -5.123 3.302 -8.529 1.00 95.19 94 TRP A CA 1
ATOM 724 C C . TRP A 1 94 ? -4.101 2.232 -8.940 1.00 95.19 94 TRP A C 1
ATOM 726 O O . TRP A 1 94 ? -3.505 2.357 -10.010 1.00 95.19 94 TRP A O 1
ATOM 736 N N . ILE A 1 95 ? -3.930 1.178 -8.138 1.00 94.38 95 ILE A N 1
ATOM 737 C CA . ILE A 1 95 ? -3.060 0.037 -8.444 1.00 94.38 95 ILE A CA 1
ATOM 738 C C . ILE A 1 95 ? -3.514 -0.639 -9.739 1.00 94.38 95 ILE A C 1
ATOM 740 O O . ILE A 1 95 ? -2.694 -0.844 -10.628 1.00 94.38 95 ILE A O 1
ATOM 744 N N . GLU A 1 96 ? -4.808 -0.926 -9.878 1.00 92.94 96 GLU A N 1
ATOM 745 C CA . GLU A 1 96 ? -5.386 -1.548 -11.076 1.00 92.94 96 GLU A CA 1
ATOM 746 C C . GLU A 1 96 ? -5.155 -0.676 -12.321 1.00 92.94 96 GLU A C 1
ATOM 748 O O . GLU A 1 96 ? -4.711 -1.156 -13.362 1.00 92.94 96 GLU A O 1
ATOM 753 N N . GLN A 1 97 ? -5.345 0.642 -12.207 1.00 90.69 97 GLN A N 1
ATOM 754 C CA . GLN A 1 97 ? -5.065 1.593 -13.293 1.00 90.69 97 GLN A CA 1
ATOM 755 C C . GLN A 1 97 ? -3.573 1.705 -13.653 1.00 90.69 97 GLN A C 1
ATOM 757 O O . GLN A 1 97 ? -3.240 2.196 -14.734 1.00 90.69 97 GLN A O 1
ATOM 762 N N . ASN A 1 98 ? -2.671 1.283 -12.763 1.00 89.31 98 ASN A N 1
ATOM 763 C CA . ASN A 1 98 ? -1.218 1.371 -12.932 1.00 89.31 98 ASN A CA 1
ATOM 764 C C . ASN A 1 98 ? -0.539 -0.008 -12.882 1.00 89.31 98 ASN A C 1
ATOM 766 O O . ASN A 1 98 ? 0.666 -0.083 -12.639 1.00 89.31 98 ASN A O 1
ATOM 770 N N . GLU A 1 99 ? -1.278 -1.087 -13.156 1.00 89.69 99 GLU A N 1
ATOM 771 C CA . GLU A 1 99 ? -0.856 -2.473 -12.920 1.00 89.69 99 GLU A CA 1
ATOM 772 C C . GLU A 1 99 ? 0.543 -2.785 -13.465 1.00 89.69 99 GLU A C 1
ATOM 774 O O . GLU A 1 99 ? 1.385 -3.309 -12.741 1.00 89.69 99 GLU A O 1
ATOM 779 N N . ALA A 1 100 ? 0.825 -2.430 -14.722 1.00 83.56 100 ALA A N 1
ATOM 780 C CA . ALA A 1 100 ? 2.116 -2.713 -15.352 1.00 83.56 100 ALA A CA 1
ATOM 781 C C . ALA A 1 100 ? 3.297 -2.060 -14.610 1.00 83.56 100 ALA A C 1
ATOM 783 O O . ALA A 1 100 ? 4.359 -2.666 -14.475 1.00 83.56 100 ALA A O 1
ATOM 784 N N . LYS A 1 101 ? 3.097 -0.839 -14.103 1.00 86.00 101 LYS A N 1
ATOM 785 C CA . LYS A 1 101 ? 4.107 -0.076 -13.354 1.00 86.00 101 LYS A CA 1
ATOM 786 C C . LYS A 1 101 ? 4.273 -0.629 -11.946 1.00 86.00 101 LYS A C 1
ATOM 788 O O . LYS A 1 101 ? 5.394 -0.814 -11.491 1.00 86.00 101 LYS A O 1
ATOM 793 N N . VAL A 1 102 ? 3.161 -0.973 -11.295 1.00 89.88 102 VAL A N 1
ATOM 794 C CA . VAL A 1 102 ? 3.186 -1.644 -9.993 1.00 89.88 102 VAL A CA 1
ATOM 795 C C . VAL A 1 102 ? 3.943 -2.967 -10.110 1.00 89.88 102 VAL A C 1
ATOM 797 O O . VAL A 1 102 ? 4.917 -3.171 -9.395 1.00 89.88 102 VAL A O 1
ATOM 800 N N . LYS A 1 103 ? 3.598 -3.828 -11.077 1.00 86.69 103 LYS A N 1
ATOM 801 C CA . LYS A 1 103 ? 4.294 -5.103 -11.320 1.00 86.69 103 LYS A CA 1
ATOM 802 C C . LYS A 1 103 ? 5.800 -4.933 -11.533 1.00 86.69 103 LYS A C 1
ATOM 804 O O . LYS A 1 103 ? 6.559 -5.790 -11.085 1.00 86.69 103 LYS A O 1
ATOM 809 N N . ALA A 1 104 ? 6.230 -3.852 -12.185 1.00 82.69 104 ALA A N 1
ATOM 810 C CA . ALA A 1 104 ? 7.646 -3.569 -12.404 1.00 82.69 104 ALA A CA 1
ATOM 811 C C . ALA A 1 104 ? 8.408 -3.260 -11.102 1.00 82.69 104 ALA A C 1
ATOM 813 O O . ALA A 1 104 ? 9.565 -3.663 -10.987 1.00 82.69 104 ALA A O 1
ATOM 814 N N . ILE A 1 105 ? 7.769 -2.614 -10.115 1.00 87.00 105 ILE A N 1
ATOM 815 C CA . ILE A 1 105 ? 8.415 -2.248 -8.842 1.00 87.00 105 ILE A CA 1
ATOM 816 C C . ILE A 1 105 ? 8.315 -3.338 -7.761 1.00 87.00 105 ILE A C 1
ATOM 818 O O . ILE A 1 105 ? 9.124 -3.361 -6.833 1.00 87.00 105 ILE A O 1
ATOM 822 N N . LEU A 1 106 ? 7.368 -4.281 -7.875 1.00 86.69 106 LEU A N 1
ATOM 823 C CA . LEU A 1 106 ? 7.162 -5.337 -6.869 1.00 86.69 106 LEU A CA 1
ATOM 824 C C . LEU A 1 106 ? 8.432 -6.132 -6.498 1.00 86.69 106 LEU A C 1
ATOM 826 O O . LEU A 1 106 ? 8.613 -6.388 -5.309 1.00 86.69 106 LEU A O 1
ATOM 830 N N . PRO A 1 107 ? 9.342 -6.502 -7.426 1.00 84.38 107 PRO A N 1
ATOM 831 C CA . PRO A 1 107 ? 10.580 -7.195 -7.058 1.00 84.38 107 PRO A CA 1
ATOM 832 C C . PRO A 1 107 ? 11.506 -6.379 -6.148 1.00 84.38 107 PRO A C 1
ATOM 834 O O . PRO A 1 107 ? 12.203 -6.962 -5.323 1.00 84.38 107 PRO A O 1
ATOM 837 N N . VAL A 1 108 ? 11.514 -5.050 -6.291 1.00 83.94 108 VAL A N 1
ATOM 838 C CA . VAL A 1 108 ? 12.297 -4.150 -5.430 1.00 83.94 108 VAL A CA 1
ATOM 839 C C . VAL A 1 108 ? 11.666 -4.105 -4.041 1.00 83.94 108 VAL A C 1
ATOM 841 O O . VAL A 1 108 ? 12.342 -4.342 -3.043 1.00 83.94 108 VAL A O 1
ATOM 844 N N . LEU A 1 109 ? 10.346 -3.910 -3.988 1.00 85.25 109 LEU A N 1
ATOM 845 C CA . LEU A 1 109 ? 9.582 -3.881 -2.740 1.00 85.25 109 LEU A CA 1
ATOM 846 C C . LEU A 1 109 ? 9.601 -5.212 -1.986 1.00 85.25 109 LEU A C 1
ATOM 848 O O . LEU A 1 109 ? 9.476 -5.214 -0.768 1.00 85.25 109 LEU A O 1
ATOM 852 N N . ALA A 1 110 ? 9.779 -6.344 -2.670 1.00 85.06 110 ALA A N 1
ATOM 853 C CA . ALA A 1 110 ? 9.781 -7.667 -2.045 1.00 85.06 110 ALA A CA 1
ATOM 854 C C . ALA A 1 110 ? 10.916 -7.861 -1.026 1.00 85.06 110 ALA A C 1
ATOM 856 O O . ALA A 1 110 ? 10.826 -8.757 -0.190 1.00 85.06 110 ALA A O 1
ATOM 857 N N . VAL A 1 111 ? 11.971 -7.039 -1.090 1.00 83.56 111 VAL A N 1
ATOM 858 C CA . VAL A 1 111 ? 13.071 -7.052 -0.115 1.00 83.56 111 VAL A CA 1
ATOM 859 C C . VAL A 1 111 ? 12.593 -6.574 1.257 1.00 83.56 111 VAL A C 1
ATOM 861 O O . VAL A 1 111 ? 12.938 -7.178 2.270 1.00 83.56 111 VAL A O 1
ATOM 864 N N . GLU A 1 112 ? 11.780 -5.520 1.284 1.00 85.38 112 GLU A N 1
ATOM 865 C CA . GLU A 1 112 ? 11.296 -4.876 2.512 1.00 85.38 112 GLU A CA 1
AT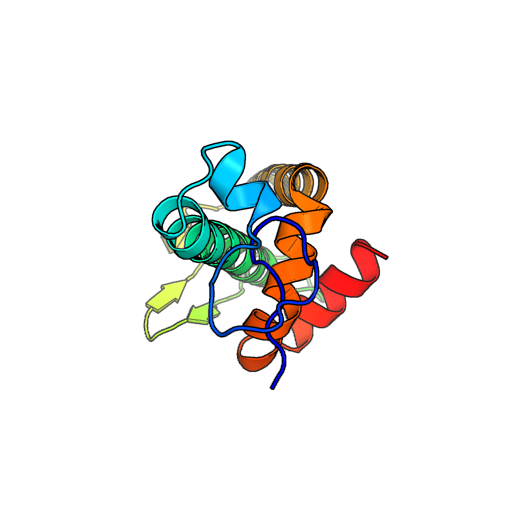OM 866 C C . GLU A 1 112 ? 9.900 -5.387 2.914 1.00 85.38 112 GLU A C 1
ATOM 868 O O . GLU A 1 112 ? 9.592 -5.523 4.096 1.00 85.38 112 GLU A O 1
ATOM 873 N N . TRP A 1 113 ? 9.078 -5.758 1.930 1.00 89.75 113 TRP A N 1
ATOM 874 C CA . TRP A 1 113 ? 7.664 -6.111 2.080 1.00 89.75 113 TRP A CA 1
ATOM 875 C C . TRP A 1 113 ? 7.310 -7.475 1.465 1.00 89.75 113 TRP A C 1
ATOM 877 O O . TRP A 1 113 ? 6.362 -7.569 0.679 1.00 89.75 113 TRP A O 1
ATOM 887 N N . PRO A 1 114 ? 8.019 -8.570 1.794 1.00 90.00 114 PRO A N 1
ATOM 888 C CA . PRO A 1 114 ? 7.862 -9.846 1.091 1.00 90.00 114 PRO A CA 1
ATOM 889 C C . PRO A 1 114 ? 6.426 -10.392 1.139 1.00 90.00 114 PRO A C 1
ATOM 891 O O . PRO A 1 114 ? 5.890 -10.830 0.121 1.00 90.00 114 PRO A O 1
ATOM 894 N N . ASN A 1 115 ? 5.770 -10.316 2.301 1.00 91.00 115 ASN A N 1
ATOM 895 C CA . ASN A 1 115 ? 4.405 -10.820 2.476 1.00 91.00 115 ASN A CA 1
ATOM 896 C C . ASN A 1 115 ? 3.366 -9.939 1.767 1.00 91.00 115 ASN A C 1
ATOM 898 O O . ASN A 1 115 ? 2.460 -10.459 1.114 1.00 91.00 115 ASN A O 1
ATOM 9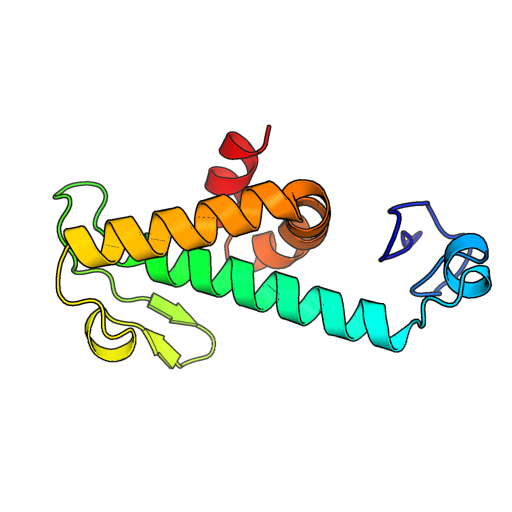02 N N . SER A 1 116 ? 3.507 -8.613 1.858 1.00 93.69 116 SER A N 1
ATOM 903 C CA . SER A 1 116 ? 2.586 -7.668 1.215 1.00 93.69 116 SER A CA 1
ATOM 904 C C . SER A 1 116 ? 2.693 -7.738 -0.307 1.00 93.69 116 SER A C 1
ATOM 906 O O . SER A 1 116 ? 1.674 -7.744 -0.999 1.00 93.69 116 SER A O 1
ATOM 908 N N . VAL A 1 117 ? 3.915 -7.880 -0.831 1.00 91.50 117 VAL A N 1
ATOM 909 C CA . VAL A 1 117 ? 4.148 -8.099 -2.260 1.00 91.50 117 VAL A CA 1
ATOM 910 C C . VAL A 1 117 ? 3.541 -9.419 -2.715 1.00 91.50 117 VAL A C 1
ATOM 912 O O . VAL A 1 117 ? 2.860 -9.424 -3.734 1.00 91.50 117 VAL A O 1
ATOM 915 N N . ALA A 1 118 ? 3.718 -10.518 -1.977 1.00 90.88 118 ALA A N 1
ATOM 916 C CA . ALA A 1 118 ? 3.116 -11.802 -2.341 1.00 90.88 118 ALA A CA 1
ATOM 917 C C . ALA A 1 118 ? 1.578 -11.723 -2.406 1.00 90.88 118 ALA A C 1
ATOM 919 O O . ALA A 1 118 ? 0.976 -12.205 -3.369 1.00 90.88 118 ALA A O 1
ATOM 920 N N . ALA A 1 119 ? 0.951 -11.064 -1.426 1.00 90.75 119 ALA A N 1
ATOM 921 C CA . ALA A 1 119 ? -0.495 -10.852 -1.400 1.00 90.75 119 ALA A CA 1
ATOM 922 C C . ALA A 1 119 ? -0.978 -9.996 -2.583 1.00 90.75 119 ALA A C 1
ATOM 924 O O . ALA A 1 119 ? -1.965 -10.337 -3.235 1.00 90.75 119 ALA A O 1
ATOM 925 N N . LEU A 1 120 ? -0.265 -8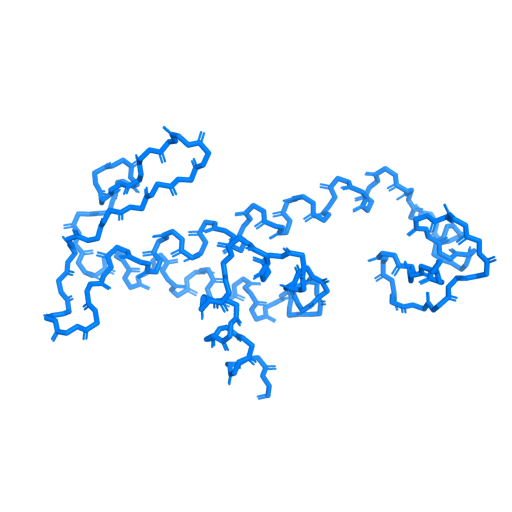.909 -2.896 1.00 92.06 120 LEU A N 1
ATOM 926 C CA . LEU A 1 120 ? -0.601 -8.047 -4.026 1.00 92.06 120 LEU A CA 1
ATOM 927 C C . LEU A 1 120 ? -0.368 -8.753 -5.372 1.00 92.06 120 LEU A C 1
ATOM 929 O O . LEU A 1 120 ? -1.194 -8.645 -6.274 1.00 92.06 120 LEU A O 1
ATOM 933 N N . TYR A 1 121 ? 0.709 -9.528 -5.504 1.00 84.69 121 TYR A N 1
ATOM 934 C CA . TYR A 1 121 ? 1.019 -10.268 -6.727 1.00 84.69 121 TYR A CA 1
ATOM 935 C C . TYR A 1 121 ? -0.063 -11.300 -7.058 1.00 84.69 121 TYR A C 1
ATOM 937 O O . TYR A 1 121 ? -0.498 -11.364 -8.203 1.00 84.69 121 TYR A O 1
ATOM 945 N N . GLY A 1 122 ? -0.553 -12.041 -6.055 1.00 84.19 122 GLY A N 1
ATOM 946 C CA . GLY A 1 122 ? -1.656 -12.995 -6.224 1.00 84.19 122 GLY A CA 1
ATOM 947 C C . GLY A 1 122 ? -3.003 -12.356 -6.582 1.00 84.19 122 GLY A C 1
ATOM 948 O O . GLY A 1 122 ? -3.913 -13.056 -7.013 1.00 84.19 122 GLY A O 1
ATOM 949 N N . ARG A 1 123 ? -3.143 -11.035 -6.414 1.00 83.00 123 ARG A N 1
ATOM 950 C CA . ARG A 1 123 ? -4.331 -10.275 -6.831 1.00 83.00 123 ARG A CA 1
ATOM 951 C C . ARG A 1 123 ? -4.210 -9.735 -8.256 1.00 83.00 123 ARG A C 1
ATOM 953 O O . ARG A 1 123 ? -5.220 -9.601 -8.936 1.00 83.00 123 ARG A O 1
ATOM 960 N N . LEU A 1 124 ? -2.998 -9.389 -8.688 1.00 83.38 124 LEU A N 1
ATOM 961 C CA . LEU A 1 124 ? -2.738 -8.836 -10.021 1.00 83.38 124 LEU A CA 1
ATOM 962 C C . LEU A 1 124 ? -2.494 -9.918 -11.090 1.00 83.38 124 LEU A C 1
ATOM 964 O O . LEU A 1 124 ? -2.204 -9.576 -12.237 1.00 83.38 124 LEU A O 1
ATOM 968 N N . SER A 1 125 ? -2.512 -11.199 -10.718 1.00 65.88 125 SER A N 1
ATOM 969 C CA . SER A 1 125 ? -2.277 -12.352 -11.600 1.00 65.88 125 SER A CA 1
ATOM 970 C C . SER A 1 125 ? -3.526 -12.823 -12.329 1.00 65.88 125 SER A C 1
ATOM 972 O O . SER A 1 125 ? -4.577 -12.910 -11.658 1.00 65.88 125 SER A O 1
#

Radius of gyration: 16.94 Å; Cα contacts (8 Å, |Δi|>4): 125; chains: 1; bounding box: 40×25×44 Å

Mean predicted aligned error: 9.65 Å